Protein AF-A0A957HD17-F1 (afdb_monomer_lite)

Radius of gyration: 16.6 Å; chains: 1; bounding box: 52×38×36 Å

Secondary structure (DSSP, 8-state):
-HHHHHHHHHHHHHTSTT-EEEEEEE-SSEEEEEEEETTEEEEEEEETTTTEEEEEEEEEEEETTEEEEEEEEEEEESS--S--EEEEEEEPPPP---TT------------

Sequence (112 aa):
MFAQRLFNLVSQLIFSRWARGYEEHHGACEDAYAARLGPLLLEVNRCFVLDHDDAFISIRVPIPRGKLHLGYVVCLGEDEIRQPGFYGYLQKPLPRVQPGQAVLGSDEEFPF

Structure (mmCIF, N/CA/C/O backbone):
data_AF-A0A957HD17-F1
#
_entry.id   AF-A0A957HD17-F1
#
loop_
_atom_site.group_PDB
_atom_site.id
_atom_site.type_symbol
_atom_site.label_atom_id
_atom_site.label_alt_id
_atom_site.label_comp_id
_atom_site.label_asym_id
_atom_site.label_entity_id
_atom_site.label_seq_id
_atom_site.pdbx_PDB_ins_code
_atom_site.Cartn_x
_atom_site.Cartn_y
_atom_site.Cartn_z
_atom_site.occupancy
_atom_site.B_iso_or_equiv
_atom_site.auth_seq_id
_atom_site.auth_comp_id
_atom_site.auth_asym_id
_atom_site.auth_atom_id
_atom_site.pdbx_PDB_model_num
ATOM 1 N N . MET A 1 1 ? 18.675 1.259 1.126 1.00 84.31 1 MET A N 1
ATOM 2 C CA . MET A 1 1 ? 18.617 -0.022 1.884 1.00 84.31 1 MET A CA 1
ATOM 3 C C . MET A 1 1 ? 17.338 -0.200 2.703 1.00 84.31 1 MET A C 1
ATOM 5 O O . MET A 1 1 ? 16.737 -1.259 2.591 1.00 84.31 1 MET A O 1
ATOM 9 N N . PHE A 1 2 ? 16.915 0.770 3.526 1.00 91.19 2 PHE A N 1
ATOM 10 C CA . PHE A 1 2 ? 15.675 0.643 4.313 1.00 91.19 2 PHE A CA 1
ATOM 11 C C . PHE A 1 2 ? 14.419 0.522 3.435 1.00 91.19 2 PHE A C 1
ATOM 13 O O . PHE A 1 2 ? 13.676 -0.441 3.601 1.00 91.19 2 PHE A O 1
ATOM 20 N N . ALA A 1 3 ? 14.250 1.424 2.459 1.00 92.06 3 ALA A N 1
ATOM 21 C CA . ALA A 1 3 ? 13.119 1.418 1.524 1.00 92.06 3 ALA A CA 1
ATOM 22 C C . ALA A 1 3 ? 12.925 0.047 0.857 1.00 92.06 3 ALA A C 1
ATOM 24 O O . ALA A 1 3 ? 11.860 -0.545 0.977 1.00 92.06 3 ALA A O 1
ATOM 25 N N . GLN A 1 4 ? 13.996 -0.528 0.293 1.00 94.81 4 GLN A N 1
ATOM 26 C CA . GLN A 1 4 ? 13.949 -1.855 -0.333 1.00 94.81 4 GLN A CA 1
ATOM 27 C C . GLN A 1 4 ? 13.481 -2.953 0.629 1.00 94.81 4 GLN A C 1
ATOM 29 O O . GLN A 1 4 ? 12.695 -3.823 0.262 1.00 94.81 4 GLN A O 1
ATOM 34 N N . ARG A 1 5 ? 13.976 -2.941 1.874 1.00 95.94 5 ARG A N 1
ATOM 35 C CA . ARG A 1 5 ? 13.585 -3.940 2.878 1.00 95.94 5 ARG A CA 1
ATOM 36 C C . ARG A 1 5 ? 12.114 -3.803 3.243 1.00 95.94 5 ARG A C 1
ATOM 38 O O . ARG A 1 5 ? 11.448 -4.823 3.384 1.00 95.94 5 ARG A O 1
ATOM 45 N N . LEU A 1 6 ? 11.623 -2.573 3.389 1.00 95.12 6 LEU A N 1
ATOM 46 C CA . LEU A 1 6 ? 10.222 -2.336 3.706 1.00 95.12 6 LEU A CA 1
ATOM 47 C C . LEU A 1 6 ? 9.319 -2.722 2.533 1.00 95.12 6 LEU A C 1
ATOM 49 O O . LEU A 1 6 ? 8.350 -3.438 2.749 1.00 95.12 6 LEU A O 1
ATOM 53 N N . PHE A 1 7 ? 9.679 -2.354 1.304 1.00 96.12 7 PHE A N 1
ATOM 54 C CA . PHE A 1 7 ? 8.958 -2.755 0.095 1.00 96.12 7 PHE A CA 1
ATOM 55 C C . PHE A 1 7 ? 8.831 -4.279 -0.019 1.00 96.12 7 PHE A C 1
ATOM 57 O O . PHE A 1 7 ? 7.732 -4.818 -0.177 1.00 96.12 7 PHE A O 1
ATOM 64 N N . ASN A 1 8 ? 9.950 -4.994 0.145 1.00 96.44 8 ASN A N 1
ATOM 65 C CA . ASN A 1 8 ? 9.965 -6.455 0.111 1.00 96.44 8 ASN A CA 1
ATOM 66 C C . ASN A 1 8 ? 9.108 -7.051 1.236 1.00 96.44 8 ASN A C 1
ATOM 68 O O . ASN A 1 8 ? 8.386 -8.019 1.008 1.00 96.44 8 ASN A O 1
ATOM 72 N N . LEU A 1 9 ? 9.167 -6.471 2.439 1.00 96.75 9 LEU A N 1
ATOM 73 C CA . LEU A 1 9 ? 8.354 -6.905 3.571 1.00 96.75 9 LEU A CA 1
ATOM 74 C C . LEU A 1 9 ? 6.859 -6.726 3.283 1.00 96.75 9 LEU A C 1
ATOM 76 O O . LEU A 1 9 ? 6.099 -7.668 3.475 1.00 96.75 9 LEU A O 1
ATOM 80 N N . VAL A 1 10 ? 6.434 -5.554 2.805 1.00 96.94 10 VAL A N 1
ATOM 81 C CA . VAL A 1 10 ? 5.027 -5.282 2.464 1.00 96.94 10 VAL A CA 1
ATOM 82 C C . VAL A 1 10 ? 4.544 -6.247 1.389 1.00 96.94 10 VAL A C 1
ATOM 84 O O . VAL A 1 10 ? 3.525 -6.907 1.588 1.00 96.94 10 VAL A O 1
ATOM 87 N N . SER A 1 11 ? 5.323 -6.411 0.316 1.00 96.50 11 SER A N 1
ATOM 88 C CA . SER A 1 11 ? 5.033 -7.372 -0.752 1.00 96.50 11 SER A CA 1
ATOM 89 C C . SER A 1 11 ? 4.821 -8.784 -0.190 1.00 96.50 11 SER A C 1
ATOM 91 O O . SER A 1 11 ? 3.820 -9.430 -0.478 1.00 96.50 11 SER A O 1
ATOM 93 N N . GLN A 1 12 ? 5.718 -9.263 0.678 1.00 97.00 12 GLN A N 1
ATOM 94 C CA . GLN A 1 12 ? 5.587 -10.587 1.299 1.00 97.00 12 GLN A CA 1
ATOM 95 C C . GLN A 1 12 ? 4.379 -10.695 2.237 1.00 97.00 12 GLN A C 1
ATOM 97 O O . GLN A 1 12 ? 3.736 -11.744 2.298 1.00 97.00 12 GLN A O 1
ATOM 102 N N . LEU A 1 13 ? 4.068 -9.634 2.984 1.00 97.12 13 LEU A N 1
ATOM 103 C CA . LEU A 1 13 ? 2.939 -9.619 3.908 1.00 97.12 13 LEU A CA 1
ATOM 104 C C . LEU A 1 13 ? 1.598 -9.677 3.169 1.00 97.12 13 LEU A C 1
ATOM 106 O O . LEU A 1 13 ? 0.716 -10.391 3.648 1.00 97.12 13 LEU A O 1
ATOM 110 N N . ILE A 1 14 ? 1.465 -9.014 2.013 1.00 96.88 14 ILE A N 1
ATOM 111 C CA . ILE A 1 14 ? 0.267 -9.072 1.152 1.00 96.88 14 ILE A CA 1
ATOM 112 C C . ILE A 1 14 ? -0.053 -10.515 0.745 1.00 96.88 14 ILE A C 1
ATOM 114 O O . ILE A 1 14 ? -1.199 -10.940 0.858 1.00 96.88 14 ILE A O 1
ATOM 118 N N . PHE A 1 15 ? 0.955 -11.300 0.356 1.00 95.31 15 PHE A N 1
ATOM 119 C CA . PHE A 1 15 ? 0.778 -12.706 -0.040 1.00 95.31 15 PHE A CA 1
ATOM 120 C C . PHE A 1 15 ? 0.847 -13.697 1.134 1.00 95.31 15 PHE A C 1
ATOM 122 O O . PHE A 1 15 ? 0.858 -14.916 0.944 1.00 95.31 15 PHE A O 1
ATOM 129 N N . SER A 1 16 ? 0.916 -13.206 2.372 1.00 95.81 16 SER A N 1
ATOM 130 C CA . SER A 1 16 ? 0.993 -14.070 3.548 1.00 95.81 16 SER A CA 1
ATOM 131 C C . SER A 1 16 ? -0.365 -14.690 3.896 1.00 95.81 16 SER A C 1
ATOM 133 O O . SER A 1 16 ? -1.423 -14.115 3.656 1.00 95.81 16 SER A O 1
ATOM 135 N N . ARG A 1 17 ? -0.353 -15.836 4.593 1.00 95.88 17 ARG A N 1
ATOM 136 C CA . ARG A 1 17 ? -1.580 -16.518 5.069 1.00 95.88 17 ARG A CA 1
ATOM 137 C C . ARG A 1 17 ? -2.470 -15.672 5.999 1.00 95.88 17 ARG A C 1
ATOM 139 O O . ARG A 1 17 ? -3.597 -16.065 6.297 1.00 95.88 17 ARG A O 1
ATOM 146 N N . TRP A 1 18 ? -1.917 -14.592 6.550 1.00 95.88 18 TRP A N 1
ATOM 147 C CA . TRP A 1 18 ? -2.583 -13.715 7.511 1.00 95.88 18 TRP A CA 1
ATOM 148 C C . TRP A 1 18 ? -3.272 -12.532 6.831 1.00 95.88 18 TRP A C 1
ATOM 150 O O . TRP A 1 18 ? -4.145 -11.915 7.443 1.00 95.88 18 TRP A O 1
ATOM 160 N N . ALA A 1 19 ? -2.901 -12.235 5.584 1.00 96.69 19 ALA A N 1
ATOM 161 C CA . ALA A 1 19 ? -3.539 -11.204 4.793 1.00 96.69 19 ALA A CA 1
ATOM 162 C C . ALA A 1 19 ? -4.939 -11.639 4.344 1.00 96.69 19 ALA A C 1
ATOM 164 O O . ALA A 1 19 ? -5.217 -12.819 4.115 1.00 96.69 19 ALA A O 1
ATOM 165 N N . ARG A 1 20 ? -5.850 -10.672 4.267 1.00 97.00 20 ARG A N 1
ATOM 166 C CA . ARG A 1 20 ? -7.257 -10.856 3.894 1.00 97.00 20 ARG A CA 1
ATOM 167 C C . ARG A 1 20 ? -7.694 -9.747 2.949 1.00 97.00 20 ARG A C 1
ATOM 169 O O . ARG A 1 20 ? -7.145 -8.652 3.011 1.00 97.00 20 ARG A O 1
ATOM 176 N N . GLY A 1 21 ? -8.724 -10.022 2.147 1.00 95.81 21 GLY A N 1
ATOM 177 C CA . GLY A 1 21 ? -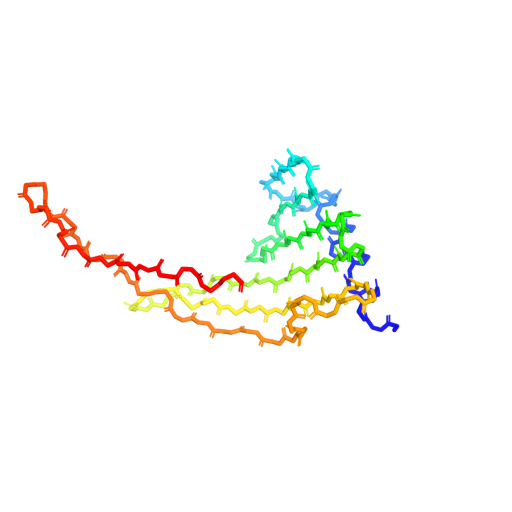9.264 -9.045 1.197 1.00 95.81 21 GLY A CA 1
ATOM 178 C C . GLY A 1 21 ? -8.211 -8.619 0.182 1.00 95.81 21 GLY A C 1
ATOM 179 O O . GLY A 1 21 ? -7.937 -7.433 0.073 1.00 95.81 21 GLY A O 1
ATOM 180 N N . TYR A 1 22 ? -7.561 -9.602 -0.444 1.00 95.81 22 TYR A N 1
ATOM 181 C CA . TYR A 1 22 ? -6.615 -9.345 -1.520 1.00 95.81 22 TYR A CA 1
ATOM 182 C C . TYR A 1 22 ? -7.362 -8.760 -2.719 1.00 95.81 22 TYR A C 1
ATOM 184 O O . TYR A 1 22 ? -8.377 -9.315 -3.145 1.00 95.81 22 TYR A O 1
ATOM 192 N N . GLU A 1 23 ? -6.843 -7.656 -3.230 1.00 95.62 23 GLU A N 1
ATOM 193 C CA . GLU A 1 23 ? -7.311 -6.961 -4.417 1.00 95.62 23 GLU A CA 1
ATOM 194 C C . GLU A 1 23 ? -6.101 -6.712 -5.317 1.00 95.62 23 GLU A C 1
ATOM 196 O O . GLU A 1 23 ? -5.020 -6.362 -4.840 1.00 95.62 23 GLU A O 1
ATOM 201 N N . GLU A 1 24 ? -6.282 -6.909 -6.617 1.00 95.69 24 GLU A N 1
ATOM 202 C CA . GLU A 1 24 ? -5.262 -6.639 -7.623 1.00 95.69 24 GLU A CA 1
ATOM 203 C C . GLU A 1 24 ? -5.852 -5.808 -8.756 1.00 95.69 24 GLU A C 1
ATOM 205 O O . GLU A 1 24 ? -7.025 -5.949 -9.119 1.00 95.69 24 GLU A O 1
ATOM 210 N N . HIS A 1 25 ? -5.031 -4.922 -9.297 1.00 92.88 25 HIS A N 1
ATOM 211 C CA . HIS A 1 25 ? -5.360 -4.098 -10.440 1.00 92.88 25 HIS A CA 1
ATOM 212 C C . HIS A 1 25 ? -4.196 -4.139 -11.422 1.00 92.88 25 HIS A C 1
ATOM 214 O O . HIS A 1 25 ? -3.076 -3.777 -11.075 1.00 92.88 25 HIS A O 1
ATOM 220 N N . HIS A 1 26 ? -4.483 -4.571 -12.646 1.00 92.88 26 HIS A N 1
ATOM 221 C CA . HIS A 1 26 ? -3.522 -4.605 -13.740 1.00 92.88 26 HIS A CA 1
ATOM 222 C C . HIS A 1 26 ? -3.911 -3.541 -14.760 1.00 92.88 26 HIS A C 1
ATOM 224 O O . HIS A 1 26 ? -4.941 -3.651 -15.434 1.00 92.88 26 HIS A O 1
ATOM 230 N N . GLY A 1 27 ? -3.100 -2.497 -14.837 1.00 89.44 27 GLY A N 1
ATOM 231 C CA . GLY A 1 27 ? -3.208 -1.422 -15.805 1.00 89.44 27 GLY A CA 1
ATOM 232 C C . GLY A 1 27 ? -2.248 -1.619 -16.976 1.00 89.44 27 GLY A C 1
ATOM 233 O O . GLY A 1 27 ? -1.349 -2.455 -16.963 1.00 89.44 27 GLY A O 1
ATOM 234 N N . ALA A 1 28 ? -2.405 -0.796 -18.013 1.00 88.69 28 ALA A N 1
ATOM 235 C CA . ALA A 1 28 ? -1.486 -0.795 -19.155 1.00 88.69 28 ALA A CA 1
ATOM 236 C C . ALA A 1 28 ? -0.077 -0.282 -18.807 1.00 88.69 28 ALA A C 1
ATOM 238 O O . ALA A 1 28 ? 0.846 -0.496 -19.590 1.00 88.69 28 ALA A O 1
ATOM 239 N N . CYS A 1 29 ? 0.070 0.402 -17.667 1.00 88.25 29 CYS A N 1
ATOM 240 C CA . CYS A 1 29 ? 1.300 1.068 -17.229 1.00 88.25 29 CYS A CA 1
ATOM 241 C C . CYS A 1 29 ? 1.677 0.767 -15.767 1.00 88.25 29 CYS A C 1
ATOM 243 O O . CYS A 1 29 ? 2.710 1.246 -15.296 1.00 88.25 29 CYS A O 1
ATOM 245 N N . GLU A 1 30 ? 0.833 0.031 -15.039 1.00 91.62 30 GLU A N 1
ATOM 246 C CA . GLU A 1 30 ? 1.029 -0.242 -13.618 1.00 91.62 30 GLU A CA 1
ATOM 247 C C . GLU A 1 30 ? 0.413 -1.575 -13.189 1.00 91.62 30 GLU A C 1
ATOM 249 O O . GLU A 1 30 ? -0.597 -2.002 -13.746 1.00 91.62 30 GLU A O 1
ATOM 254 N N . ASP A 1 31 ? 0.994 -2.184 -12.160 1.00 94.12 31 ASP A N 1
ATOM 255 C CA . ASP A 1 31 ? 0.389 -3.265 -11.388 1.00 94.12 31 ASP A CA 1
ATOM 256 C C . ASP A 1 31 ? 0.237 -2.823 -9.933 1.00 94.12 31 ASP A C 1
ATOM 258 O O . ASP A 1 31 ? 1.218 -2.461 -9.282 1.00 94.12 31 ASP A O 1
ATOM 262 N N . ALA A 1 32 ? -0.972 -2.913 -9.388 1.00 94.94 32 ALA A N 1
ATOM 263 C CA . ALA A 1 32 ? -1.245 -2.592 -7.997 1.00 94.94 32 ALA A CA 1
ATOM 264 C C . ALA A 1 32 ? -1.842 -3.785 -7.247 1.00 94.94 32 ALA A C 1
ATOM 266 O O . ALA A 1 32 ? -2.710 -4.497 -7.749 1.00 94.94 32 ALA A O 1
ATOM 267 N N . TYR A 1 33 ? -1.391 -3.971 -6.011 1.00 96.38 33 TYR A N 1
ATOM 268 C CA . TYR A 1 33 ? -1.802 -5.049 -5.119 1.00 96.38 33 TYR A CA 1
ATOM 269 C C . TYR A 1 33 ? -2.156 -4.463 -3.760 1.00 96.38 33 TYR A C 1
ATOM 271 O O . TYR A 1 33 ? -1.384 -3.680 -3.206 1.00 96.38 33 TYR A O 1
ATOM 279 N N . ALA A 1 34 ? -3.279 -4.875 -3.184 1.00 97.31 34 ALA A N 1
ATOM 280 C CA . ALA A 1 34 ? -3.721 -4.425 -1.874 1.00 97.31 34 ALA A CA 1
ATOM 281 C C . ALA A 1 34 ? -4.218 -5.597 -1.029 1.00 97.31 34 ALA A C 1
ATOM 283 O O . ALA A 1 34 ? -4.852 -6.524 -1.524 1.00 97.31 34 ALA A O 1
ATOM 284 N N . ALA A 1 35 ? -3.939 -5.566 0.271 1.00 97.81 35 ALA A N 1
ATOM 285 C CA . ALA A 1 35 ? -4.510 -6.510 1.223 1.00 97.81 35 ALA A CA 1
ATOM 286 C C . ALA A 1 35 ? -4.537 -5.936 2.641 1.00 97.81 35 ALA A C 1
ATOM 288 O O . ALA A 1 35 ? -3.887 -4.941 2.965 1.00 97.81 35 ALA A O 1
ATOM 289 N N . ARG A 1 36 ? -5.272 -6.596 3.537 1.00 97.44 36 ARG A N 1
ATOM 290 C CA . ARG A 1 36 ? -5.357 -6.218 4.951 1.00 97.44 36 ARG A CA 1
ATOM 291 C C . ARG A 1 36 ? -4.680 -7.229 5.857 1.00 97.44 36 ARG A C 1
ATOM 293 O O . ARG A 1 36 ? -5.000 -8.414 5.810 1.00 97.44 36 ARG A O 1
ATOM 300 N N . LEU A 1 37 ? -3.843 -6.740 6.767 1.00 96.38 37 LEU A N 1
ATOM 301 C CA . LEU A 1 37 ? -3.269 -7.503 7.872 1.00 96.38 37 LEU A CA 1
ATOM 302 C C . LEU A 1 37 ? -3.823 -6.962 9.197 1.00 96.38 37 LEU A C 1
ATOM 304 O O . LEU A 1 37 ? -3.284 -6.036 9.805 1.00 96.38 37 LEU A O 1
ATOM 308 N N . GLY A 1 38 ? -4.963 -7.511 9.622 1.00 93.94 38 GLY A N 1
ATOM 309 C CA . GLY A 1 38 ? -5.720 -6.974 10.753 1.00 93.94 38 GLY A CA 1
ATOM 310 C C . GLY A 1 38 ? -6.171 -5.524 10.490 1.00 93.94 38 GLY A C 1
ATOM 311 O O . GLY A 1 38 ? -6.889 -5.279 9.513 1.00 93.94 38 GLY A O 1
ATOM 312 N N . PRO A 1 39 ? -5.795 -4.548 11.340 1.00 93.88 39 PRO A N 1
ATOM 313 C CA . PRO A 1 39 ? -6.152 -3.146 11.129 1.00 93.88 39 PRO A CA 1
ATOM 314 C C . PRO A 1 39 ? -5.294 -2.458 10.056 1.00 93.88 39 PRO A C 1
ATOM 316 O O . PRO A 1 39 ? -5.675 -1.378 9.603 1.00 93.88 39 PRO A O 1
ATOM 319 N N . LEU A 1 40 ? -4.171 -3.067 9.660 1.00 96.44 40 LEU A N 1
ATOM 320 C CA . LEU A 1 40 ? -3.257 -2.508 8.673 1.00 96.44 40 LEU A CA 1
ATOM 321 C C . LEU A 1 40 ? -3.763 -2.784 7.259 1.00 96.44 40 LEU A C 1
ATOM 323 O O . LEU A 1 40 ? -4.145 -3.909 6.937 1.00 96.44 40 LEU A O 1
ATOM 327 N N . LEU A 1 41 ? -3.745 -1.752 6.428 1.00 97.00 41 LEU A N 1
ATOM 328 C CA . LEU A 1 41 ? -3.873 -1.831 4.983 1.00 97.00 41 LEU A CA 1
ATOM 329 C C . LEU A 1 41 ? -2.463 -1.790 4.389 1.00 97.00 41 LEU A C 1
ATOM 331 O O . LEU A 1 41 ? -1.655 -0.937 4.759 1.00 97.00 41 LEU A O 1
ATOM 335 N N . LEU A 1 42 ? -2.185 -2.747 3.517 1.00 98.00 42 LEU A N 1
ATOM 336 C CA . LEU A 1 42 ? -0.924 -2.927 2.818 1.00 98.00 42 LEU A CA 1
ATOM 337 C C . LEU A 1 42 ? -1.198 -2.740 1.333 1.00 98.00 42 LEU A C 1
ATOM 339 O O . LEU A 1 42 ? -2.108 -3.387 0.816 1.00 98.00 42 LEU A O 1
ATOM 343 N N . GLU A 1 43 ? -0.427 -1.890 0.667 1.00 97.12 43 GLU A N 1
ATOM 344 C CA . GLU A 1 43 ? -0.548 -1.667 -0.775 1.00 97.12 43 GLU A CA 1
ATOM 345 C C . GLU A 1 43 ? 0.842 -1.658 -1.410 1.00 97.12 43 GLU A C 1
ATOM 347 O O . GLU A 1 43 ? 1.811 -1.203 -0.800 1.00 97.12 43 GLU A O 1
ATOM 352 N N . VAL A 1 44 ? 0.942 -2.182 -2.624 1.00 96.56 44 VAL A N 1
ATOM 353 C CA . VAL A 1 44 ? 2.125 -2.106 -3.482 1.00 96.56 44 VAL A CA 1
ATOM 354 C C . VAL A 1 44 ? 1.656 -1.626 -4.843 1.00 96.56 44 VAL A C 1
ATOM 356 O O . VAL A 1 44 ? 0.701 -2.187 -5.371 1.00 96.56 44 VAL A O 1
ATOM 359 N N . ASN A 1 45 ? 2.317 -0.621 -5.407 1.00 94.12 45 ASN A N 1
ATOM 360 C CA . ASN A 1 45 ? 2.106 -0.186 -6.786 1.00 94.12 45 ASN A CA 1
ATOM 361 C C . ASN A 1 45 ? 3.441 -0.291 -7.530 1.00 94.12 45 ASN A C 1
ATOM 363 O O . ASN A 1 45 ? 4.465 0.133 -7.006 1.00 94.12 45 ASN A O 1
ATOM 367 N N . ARG A 1 46 ? 3.429 -0.896 -8.714 1.00 92.62 46 ARG A N 1
ATOM 368 C CA . ARG A 1 46 ? 4.575 -1.017 -9.606 1.00 92.62 46 ARG A CA 1
ATOM 369 C C . ARG A 1 46 ? 4.274 -0.328 -10.922 1.00 92.62 46 ARG A C 1
ATOM 371 O O . ARG A 1 46 ? 3.532 -0.868 -11.741 1.00 92.62 46 ARG A O 1
ATOM 378 N N . CYS A 1 47 ? 4.868 0.832 -11.145 1.00 89.44 47 CYS A N 1
ATOM 379 C CA . CYS A 1 47 ? 4.770 1.577 -12.389 1.00 89.44 47 CYS A CA 1
ATOM 380 C C . CYS A 1 47 ? 5.990 1.284 -13.268 1.00 89.44 47 CYS A C 1
ATOM 382 O O . CYS A 1 47 ? 7.066 1.856 -13.102 1.00 89.44 47 CYS A O 1
ATOM 384 N N . PHE A 1 48 ? 5.817 0.400 -14.251 1.00 85.88 48 PHE A N 1
ATOM 385 C CA . PHE A 1 48 ? 6.914 -0.044 -15.119 1.00 85.88 48 PHE A CA 1
ATOM 386 C C . PHE A 1 48 ? 7.306 0.968 -16.203 1.00 85.88 48 PHE A C 1
ATOM 388 O O . PHE A 1 48 ? 8.377 0.847 -16.789 1.00 85.88 48 PHE A O 1
ATOM 395 N N . VAL A 1 49 ? 6.458 1.962 -16.491 1.00 86.06 49 VAL A N 1
ATOM 396 C CA . VAL A 1 49 ? 6.771 3.019 -17.475 1.00 86.06 49 VAL A CA 1
ATOM 397 C C . VAL A 1 49 ? 7.791 4.016 -16.929 1.00 86.06 49 VAL A C 1
ATOM 399 O O . VAL A 1 49 ? 8.585 4.552 -17.696 1.00 86.06 49 VAL A O 1
ATOM 402 N N . LEU A 1 50 ? 7.760 4.256 -15.618 1.00 84.38 50 LEU A N 1
ATOM 403 C CA . LEU A 1 50 ? 8.592 5.247 -14.935 1.00 84.38 50 LEU A CA 1
ATOM 404 C C . LEU A 1 50 ? 9.628 4.596 -14.005 1.00 84.38 50 LEU A C 1
ATOM 406 O O . LEU A 1 50 ? 10.206 5.281 -13.170 1.00 84.38 50 LEU A O 1
ATOM 410 N N . ASP A 1 51 ? 9.821 3.277 -14.131 1.00 86.25 51 ASP A N 1
ATOM 411 C CA . ASP A 1 51 ? 10.693 2.463 -13.271 1.00 86.25 51 ASP A CA 1
ATOM 412 C C . ASP A 1 51 ? 10.532 2.812 -11.781 1.00 86.25 51 ASP A C 1
ATOM 414 O O . ASP A 1 51 ? 11.497 3.102 -11.073 1.00 86.25 51 ASP A O 1
ATOM 418 N N . HIS A 1 52 ? 9.274 2.868 -11.330 1.00 90.75 52 HIS A N 1
ATOM 419 C CA . HIS A 1 52 ? 8.910 3.374 -10.013 1.00 90.75 52 HIS A CA 1
ATOM 420 C C . HIS A 1 52 ? 8.010 2.397 -9.268 1.00 90.75 52 HIS A C 1
ATOM 422 O O . HIS A 1 52 ? 6.950 2.006 -9.754 1.00 90.75 52 HIS A O 1
ATOM 428 N N . ASP A 1 53 ? 8.411 2.057 -8.051 1.00 93.06 53 ASP A N 1
ATOM 429 C CA . ASP A 1 53 ? 7.765 1.059 -7.211 1.00 93.06 53 ASP A CA 1
ATOM 430 C C . ASP A 1 53 ? 7.458 1.656 -5.833 1.00 93.06 53 ASP A C 1
ATOM 432 O O . ASP A 1 53 ? 8.355 2.035 -5.079 1.00 93.06 53 ASP A O 1
ATOM 436 N N . ASP A 1 54 ? 6.185 1.658 -5.456 1.00 93.94 54 ASP A N 1
ATOM 437 C CA . ASP A 1 54 ? 5.708 2.143 -4.170 1.00 93.94 54 ASP A CA 1
ATOM 438 C C . ASP A 1 54 ? 5.248 0.995 -3.269 1.00 93.94 54 ASP A C 1
ATOM 440 O O . ASP A 1 54 ? 4.602 0.040 -3.707 1.00 93.94 54 ASP A O 1
ATOM 444 N N . ALA A 1 55 ? 5.500 1.124 -1.967 1.00 96.12 55 ALA A N 1
ATOM 445 C CA . ALA A 1 55 ? 4.841 0.313 -0.950 1.00 96.12 55 ALA A CA 1
ATOM 446 C C . ALA A 1 55 ? 4.299 1.171 0.191 1.00 96.12 55 ALA A C 1
ATOM 448 O O . ALA A 1 55 ? 5.002 2.010 0.761 1.00 96.12 55 ALA A O 1
ATOM 449 N N . PHE A 1 56 ? 3.059 0.885 0.578 1.00 96.12 56 PHE A N 1
ATOM 450 C CA . PHE A 1 56 ? 2.311 1.603 1.596 1.00 96.12 56 PHE A CA 1
ATOM 451 C C . PHE A 1 56 ? 1.930 0.678 2.747 1.00 96.12 56 PHE A C 1
ATOM 453 O O . PHE A 1 56 ? 1.458 -0.447 2.558 1.00 96.12 56 PHE A O 1
ATOM 460 N N . ILE A 1 57 ? 2.075 1.194 3.966 1.00 97.38 57 ILE A N 1
ATOM 461 C CA . ILE A 1 57 ? 1.480 0.617 5.171 1.00 97.38 57 ILE A CA 1
ATOM 462 C C . ILE A 1 57 ? 0.643 1.701 5.819 1.00 97.38 57 ILE A C 1
ATOM 464 O O . ILE A 1 57 ? 1.160 2.763 6.166 1.00 97.38 57 ILE A O 1
ATOM 468 N N . SER A 1 58 ? -0.639 1.432 6.030 1.00 97.00 58 SER A N 1
ATOM 469 C CA . SER A 1 58 ? -1.536 2.405 6.641 1.00 97.00 58 SER A CA 1
ATOM 470 C C . SER A 1 58 ? -2.511 1.787 7.625 1.00 97.00 58 SER A C 1
ATOM 472 O O . SER A 1 58 ? -2.794 0.592 7.610 1.00 97.00 58 SER A O 1
ATOM 474 N N . ILE A 1 59 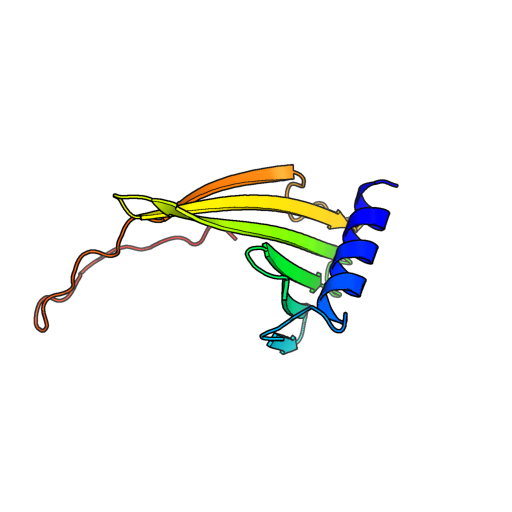? -3.035 2.622 8.513 1.00 96.69 59 ILE A N 1
ATOM 475 C CA . ILE A 1 59 ? -4.102 2.284 9.443 1.00 96.69 59 ILE A CA 1
ATOM 476 C C . ILE A 1 59 ? -5.192 3.346 9.357 1.00 96.69 59 ILE A C 1
ATOM 478 O O . ILE A 1 59 ? -4.931 4.542 9.217 1.00 96.69 59 ILE A O 1
ATOM 482 N N . ARG A 1 60 ? -6.442 2.892 9.458 1.00 94.62 60 ARG A N 1
ATOM 483 C CA . ARG A 1 60 ? -7.621 3.758 9.512 1.00 94.62 60 ARG A CA 1
ATOM 484 C C . ARG A 1 60 ? -8.243 3.647 10.895 1.00 94.62 60 ARG A C 1
ATOM 486 O O . ARG A 1 60 ? -8.794 2.602 11.241 1.00 94.62 60 ARG A O 1
ATOM 493 N N . VAL A 1 61 ? -8.154 4.718 11.676 1.00 93.38 61 VAL A N 1
ATOM 494 C CA . VAL A 1 61 ? -8.679 4.780 13.043 1.00 93.38 61 VAL A CA 1
ATOM 495 C C . VAL A 1 61 ? -10.007 5.539 13.031 1.00 93.38 61 VAL A C 1
ATOM 497 O O . VAL A 1 61 ? -10.029 6.718 12.664 1.00 93.38 61 VAL A O 1
ATOM 500 N N . PRO A 1 62 ? -11.134 4.907 13.402 1.00 91.50 62 PRO A N 1
ATOM 501 C CA . PRO A 1 62 ? -12.394 5.623 13.548 1.00 91.50 62 PRO A CA 1
ATOM 502 C C . PRO A 1 62 ? -12.301 6.592 14.732 1.00 91.50 62 PRO A C 1
ATOM 504 O O . PRO A 1 62 ? -11.878 6.210 15.822 1.00 91.50 62 PRO A O 1
ATOM 507 N N . ILE A 1 63 ? -12.713 7.843 14.527 1.00 92.56 63 ILE A N 1
ATOM 508 C CA . ILE A 1 63 ? -12.777 8.871 15.573 1.00 92.56 63 ILE A CA 1
ATOM 509 C C . ILE A 1 63 ? -14.166 9.533 15.573 1.00 92.56 63 ILE A C 1
ATOM 511 O O . ILE A 1 63 ? -14.872 9.458 14.566 1.00 92.56 63 ILE A O 1
ATOM 515 N N . PRO A 1 64 ? -14.589 10.232 16.648 1.00 88.44 64 PRO A N 1
ATOM 516 C CA . PRO A 1 64 ? -15.955 10.765 16.758 1.00 88.44 64 PRO A CA 1
ATOM 517 C C . PRO A 1 64 ? -16.422 11.678 15.609 1.00 88.44 64 PRO A C 1
ATOM 519 O O . PRO A 1 64 ? -17.620 11.876 15.434 1.00 88.44 64 PRO A O 1
ATOM 522 N N . ARG A 1 65 ? -15.498 12.252 14.827 1.00 86.19 65 ARG A N 1
ATOM 523 C CA . ARG A 1 65 ? -15.788 13.165 13.708 1.00 86.19 65 ARG A CA 1
ATOM 524 C C . ARG A 1 65 ? -1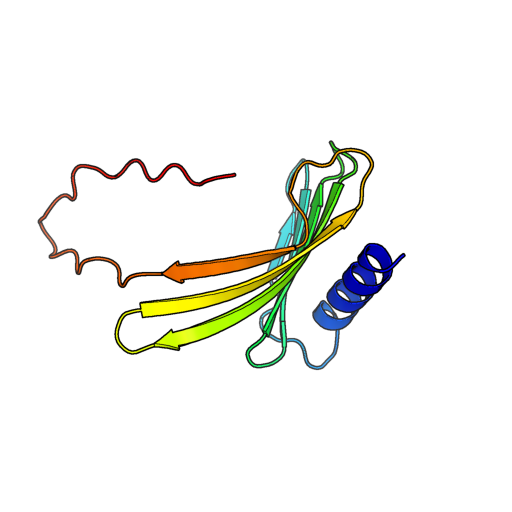5.180 12.717 12.376 1.00 86.19 65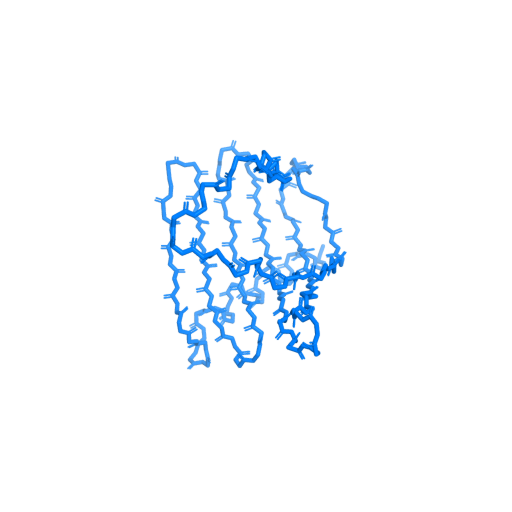 ARG A C 1
ATOM 526 O O . ARG A 1 65 ? -14.843 13.564 11.555 1.00 86.19 65 ARG A O 1
ATOM 533 N N . GLY A 1 66 ? -15.024 11.412 12.158 1.00 90.44 66 GLY A N 1
ATOM 534 C CA . GLY A 1 66 ? -14.548 10.881 10.880 1.00 90.44 66 GLY A CA 1
ATOM 535 C C . GLY A 1 66 ? -13.588 9.713 11.038 1.00 90.44 66 GLY A C 1
ATOM 536 O O . GLY A 1 66 ? -13.711 8.900 11.954 1.00 90.44 66 GLY A O 1
ATOM 537 N N . LYS A 1 67 ? -12.627 9.619 10.123 1.00 93.88 67 LYS A N 1
ATOM 538 C CA . LYS A 1 67 ? -11.592 8.584 10.144 1.00 93.88 67 LYS A CA 1
ATOM 539 C C . LYS A 1 67 ? -10.231 9.244 10.045 1.00 93.88 67 LYS A C 1
ATOM 541 O O . LYS A 1 67 ? -9.989 10.018 9.124 1.00 93.88 67 LYS A O 1
ATOM 546 N N . LEU A 1 68 ? -9.353 8.942 10.992 1.00 94.44 68 LEU A N 1
ATOM 547 C CA . LEU A 1 68 ? -7.956 9.336 10.919 1.00 94.44 68 LEU A CA 1
ATOM 548 C C . LEU A 1 68 ? -7.206 8.289 10.094 1.00 94.44 68 LEU A C 1
ATOM 550 O O . LEU A 1 68 ? -7.218 7.104 10.433 1.00 94.44 68 LEU A O 1
ATOM 554 N N . HIS A 1 69 ? -6.583 8.730 9.010 1.00 95.44 69 HIS A N 1
ATOM 555 C CA . HIS A 1 69 ? -5.722 7.916 8.167 1.00 95.44 69 HIS A CA 1
ATOM 556 C C . HIS A 1 69 ? -4.285 8.257 8.520 1.00 95.44 69 HIS A C 1
ATOM 558 O O . HIS A 1 69 ? -3.917 9.428 8.485 1.00 95.44 69 HIS A O 1
ATOM 564 N N . LEU A 1 70 ? -3.501 7.248 8.882 1.00 97.25 70 LEU A N 1
ATOM 565 C CA . LEU A 1 70 ? -2.070 7.374 9.142 1.00 97.25 70 LEU A CA 1
ATOM 566 C C . LEU A 1 70 ? -1.356 6.308 8.333 1.00 97.25 70 LEU A C 1
ATOM 568 O O . LEU A 1 70 ? -1.811 5.163 8.300 1.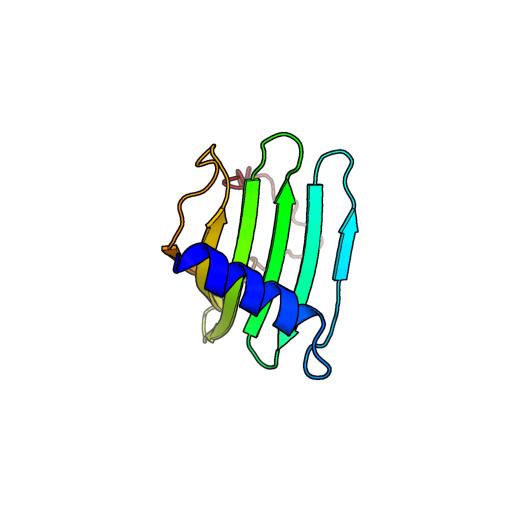00 97.25 70 LEU A O 1
ATOM 572 N N . GLY A 1 71 ? -0.234 6.656 7.727 1.00 96.62 71 GLY A N 1
ATOM 573 C CA . GLY A 1 71 ? 0.550 5.677 7.001 1.00 96.62 71 GLY A CA 1
ATOM 574 C C . GLY A 1 71 ? 1.980 6.106 6.762 1.00 96.62 71 GLY A C 1
ATOM 575 O O . GLY A 1 71 ? 2.407 7.202 7.128 1.00 96.62 71 GLY A O 1
ATOM 576 N N . TYR A 1 72 ? 2.713 5.180 6.169 1.00 96.75 72 TYR A N 1
ATOM 577 C CA . TYR A 1 72 ? 4.078 5.364 5.732 1.00 96.75 72 TYR A CA 1
ATOM 578 C C . TYR A 1 72 ? 4.222 4.786 4.329 1.00 96.75 72 TYR A C 1
ATOM 580 O O . TYR A 1 72 ? 3.751 3.675 4.071 1.00 96.75 72 TYR A O 1
ATOM 588 N N . VAL A 1 73 ? 4.867 5.544 3.450 1.00 95.69 73 VAL A N 1
ATOM 589 C CA . VAL A 1 73 ? 5.173 5.146 2.077 1.00 95.69 73 VAL A CA 1
ATOM 590 C C . VAL A 1 73 ? 6.682 5.072 1.881 1.00 95.69 73 VAL A C 1
ATOM 592 O O . VAL A 1 73 ? 7.431 5.925 2.366 1.00 95.69 73 VAL A O 1
ATOM 595 N N . VAL A 1 74 ? 7.122 4.034 1.176 1.00 95.25 74 VAL A N 1
ATOM 596 C CA . VAL A 1 74 ? 8.461 3.961 0.589 1.00 95.25 74 VAL A CA 1
ATOM 597 C C . VAL A 1 74 ? 8.337 3.877 -0.913 1.00 95.25 74 VAL A C 1
ATOM 599 O O . VAL A 1 74 ? 7.484 3.148 -1.410 1.00 95.25 74 VAL A O 1
ATOM 602 N N . CYS A 1 75 ? 9.242 4.571 -1.584 1.00 93.44 75 CYS A N 1
ATOM 603 C CA . CYS A 1 75 ? 9.341 4.585 -3.029 1.00 93.44 75 CYS A CA 1
ATOM 604 C C . CYS A 1 75 ? 10.712 4.020 -3.417 1.00 93.44 75 CYS A C 1
ATOM 606 O O . CYS A 1 75 ? 11.713 4.234 -2.717 1.00 93.44 75 CYS A O 1
ATOM 608 N N . LEU A 1 76 ? 10.747 3.264 -4.502 1.00 92.25 76 LEU A N 1
ATOM 609 C CA . LEU A 1 76 ? 11.932 2.756 -5.178 1.00 92.25 76 LEU A CA 1
ATOM 610 C C . LEU A 1 76 ? 11.863 3.209 -6.637 1.00 92.25 76 LEU A C 1
ATOM 612 O O . LEU A 1 76 ? 10.773 3.412 -7.160 1.00 92.25 76 LEU A O 1
ATOM 616 N N . GLY A 1 77 ? 13.017 3.342 -7.278 1.00 87.31 77 GLY A N 1
ATOM 617 C CA . GLY A 1 77 ? 13.113 3.828 -8.651 1.00 87.31 77 GLY A CA 1
ATOM 618 C C . GLY A 1 77 ? 14.112 4.965 -8.782 1.00 87.31 77 GLY A C 1
ATOM 619 O O . GLY A 1 77 ? 14.582 5.506 -7.776 1.00 87.31 77 GLY A O 1
ATOM 620 N N . GLU A 1 78 ? 14.465 5.288 -10.022 1.00 76.94 78 GLU A N 1
ATOM 621 C CA . GLU A 1 78 ? 15.346 6.421 -10.326 1.00 76.94 78 GLU A CA 1
ATOM 622 C C . GLU A 1 78 ? 14.591 7.754 -10.255 1.00 76.94 78 GLU A C 1
ATOM 624 O O . GLU A 1 78 ? 15.144 8.751 -9.786 1.00 76.94 78 GLU A O 1
ATOM 629 N N . ASP A 1 79 ? 13.311 7.746 -10.633 1.00 71.81 79 ASP A N 1
ATOM 630 C CA . ASP A 1 79 ? 12.451 8.920 -10.600 1.00 71.81 79 ASP A CA 1
ATOM 631 C C . ASP A 1 79 ? 11.705 9.024 -9.258 1.00 71.81 79 ASP A C 1
ATOM 633 O O . ASP A 1 79 ? 10.909 8.160 -8.877 1.00 71.81 79 ASP A O 1
ATOM 637 N N . GLU A 1 80 ? 11.931 10.120 -8.526 1.00 66.06 80 GLU A N 1
ATOM 638 C CA . GLU A 1 80 ? 11.155 10.469 -7.328 1.00 66.06 80 GLU A CA 1
ATOM 639 C C . GLU A 1 80 ? 9.784 11.042 -7.730 1.00 66.06 80 GLU A C 1
ATOM 641 O O . GLU A 1 80 ? 9.545 12.246 -7.661 1.00 66.06 80 GLU A O 1
ATOM 646 N N . ILE A 1 81 ? 8.865 10.174 -8.164 1.00 77.12 81 ILE A N 1
ATOM 647 C CA . ILE A 1 81 ? 7.484 10.566 -8.508 1.00 77.12 81 ILE A CA 1
ATOM 648 C C . ILE A 1 81 ? 6.703 10.965 -7.253 1.00 77.12 81 ILE A C 1
ATOM 650 O O . ILE A 1 81 ? 5.917 11.912 -7.267 1.00 77.12 81 ILE A O 1
ATOM 654 N N . ARG A 1 82 ? 6.927 10.241 -6.151 1.00 79.00 82 ARG A N 1
ATOM 655 C CA . ARG A 1 82 ? 6.229 10.427 -4.879 1.00 79.00 82 ARG A CA 1
ATOM 656 C C . ARG A 1 82 ? 7.213 10.656 -3.743 1.00 79.00 82 ARG A C 1
ATOM 658 O O . ARG A 1 82 ? 8.266 10.024 -3.685 1.00 79.00 82 ARG A O 1
ATOM 665 N N . GLN A 1 83 ? 6.844 11.520 -2.798 1.00 85.81 83 GLN A N 1
ATOM 666 C CA . GLN A 1 83 ? 7.668 11.784 -1.622 1.00 85.81 83 GLN A CA 1
ATOM 667 C C . GLN A 1 83 ? 7.534 10.637 -0.597 1.00 85.81 83 GLN A C 1
ATOM 669 O O . GLN A 1 83 ? 6.443 10.442 -0.051 1.00 85.81 83 GLN A O 1
ATOM 674 N N . PRO A 1 84 ? 8.617 9.900 -0.276 1.00 92.44 84 PRO A N 1
ATOM 675 C CA . PRO A 1 84 ? 8.576 8.862 0.745 1.00 92.44 84 PRO A CA 1
ATOM 676 C C . PRO A 1 84 ? 8.432 9.478 2.141 1.00 92.44 84 PRO A C 1
ATOM 678 O O . PRO A 1 84 ? 8.971 10.551 2.428 1.00 92.44 84 PRO A O 1
ATOM 681 N N . GLY A 1 85 ? 7.771 8.770 3.057 1.00 94.69 85 GLY A N 1
ATOM 682 C CA . GLY A 1 85 ? 7.651 9.212 4.442 1.00 94.69 85 GLY A CA 1
ATOM 683 C C . GLY A 1 85 ? 6.290 8.971 5.076 1.00 94.69 85 GLY A C 1
ATOM 684 O O . GLY A 1 85 ? 5.476 8.178 4.607 1.00 94.69 85 GLY A O 1
ATOM 685 N N . PHE A 1 86 ? 6.071 9.649 6.202 1.00 95.94 86 PHE A N 1
ATOM 686 C CA . PHE A 1 86 ? 4.814 9.590 6.937 1.00 95.94 86 PHE A CA 1
ATOM 687 C C . PHE A 1 86 ? 3.775 10.507 6.309 1.00 95.94 86 PHE A C 1
ATOM 689 O O . PHE A 1 86 ? 4.065 11.659 5.996 1.00 95.94 86 PHE A O 1
ATOM 696 N N . TYR A 1 87 ? 2.540 10.026 6.244 1.00 93.50 87 TYR A N 1
ATOM 697 C CA . TYR A 1 87 ? 1.391 10.849 5.906 1.00 93.50 87 TYR A CA 1
ATOM 698 C C . TYR A 1 87 ? 0.275 10.658 6.927 1.00 93.50 87 TYR A C 1
ATOM 700 O O . TYR A 1 87 ? 0.140 9.613 7.574 1.00 93.50 87 TYR A O 1
ATOM 708 N N . GLY A 1 88 ? -0.542 11.696 7.065 1.00 94.12 88 GLY A N 1
ATOM 709 C CA . GLY A 1 88 ? -1.695 11.672 7.939 1.00 94.12 88 GLY A CA 1
ATOM 710 C C . GLY A 1 88 ? -2.752 12.657 7.478 1.00 94.12 88 GLY A C 1
ATOM 711 O O . GLY A 1 88 ? -2.449 13.819 7.225 1.00 94.12 88 GLY A O 1
ATOM 712 N N . TYR A 1 89 ? -3.996 12.202 7.386 1.00 92.62 89 TYR A N 1
ATOM 713 C CA . TYR A 1 89 ? -5.118 13.074 7.060 1.00 92.62 89 TYR A CA 1
ATOM 714 C C . TYR A 1 89 ? -6.395 12.626 7.763 1.00 92.62 89 TYR A C 1
ATOM 716 O O . TYR A 1 89 ? -6.581 11.460 8.121 1.00 92.62 89 TYR A O 1
ATOM 724 N N . LEU A 1 90 ? -7.288 13.587 7.980 1.00 93.50 90 LEU A N 1
ATOM 725 C CA . LEU A 1 90 ? -8.601 13.343 8.555 1.00 93.50 90 LEU A CA 1
ATOM 726 C C . LEU A 1 90 ? -9.639 13.286 7.436 1.00 93.50 90 LEU A C 1
ATOM 728 O O . LEU A 1 90 ? -9.965 14.309 6.837 1.00 93.50 90 LEU A O 1
ATOM 732 N N . GLN A 1 91 ? -10.217 12.111 7.210 1.00 91.56 91 GLN A N 1
ATOM 733 C CA . GLN A 1 91 ? -11.384 11.978 6.350 1.00 91.56 91 GLN A CA 1
ATOM 734 C C . GLN A 1 91 ? -12.630 12.409 7.133 1.00 91.56 91 GLN A C 1
ATOM 736 O O . GLN A 1 91 ? -13.069 11.718 8.062 1.00 91.56 91 GLN A O 1
ATOM 741 N N . LYS A 1 92 ? -13.199 13.562 6.763 1.00 87.06 92 LYS A N 1
ATOM 742 C CA . LYS A 1 92 ? -14.474 14.037 7.315 1.00 87.06 92 LYS A CA 1
ATOM 743 C C . LYS A 1 92 ? -15.628 13.152 6.814 1.00 87.06 92 LYS A C 1
ATOM 745 O O . LYS A 1 92 ? -15.538 12.594 5.721 1.00 87.06 92 LYS A O 1
ATOM 750 N N . PRO A 1 93 ? -16.717 13.004 7.587 1.00 79.75 93 PRO A N 1
ATOM 751 C CA . PRO A 1 93 ? -17.923 12.354 7.097 1.00 79.75 93 PRO A CA 1
ATOM 752 C C . PRO A 1 93 ? -18.424 13.111 5.869 1.00 79.75 93 PRO A C 1
ATOM 754 O O . PRO A 1 93 ? -18.532 14.338 5.919 1.00 79.75 93 PRO A O 1
ATOM 757 N N . LEU A 1 94 ? -18.734 12.387 4.792 1.00 76.69 94 LEU A N 1
ATOM 758 C CA . LEU A 1 94 ? -19.395 12.997 3.644 1.00 76.69 94 LEU A CA 1
ATOM 759 C C . LEU A 1 94 ? -20.705 13.641 4.123 1.00 76.69 94 LEU A C 1
ATOM 761 O O . LEU A 1 94 ? -21.426 13.019 4.919 1.00 76.69 94 LEU A O 1
ATOM 765 N N . PRO A 1 95 ? -21.018 14.875 3.690 1.00 74.19 95 PRO A N 1
ATOM 766 C CA . PRO A 1 95 ? -22.299 15.481 4.000 1.00 74.19 95 PRO A CA 1
ATOM 767 C C . PRO A 1 95 ? -23.406 14.541 3.526 1.00 74.19 95 PRO A C 1
ATOM 769 O O . PRO A 1 95 ? -23.338 13.956 2.445 1.00 74.19 95 PRO A O 1
ATOM 772 N N . ARG A 1 96 ? -24.413 14.342 4.376 1.00 67.94 96 ARG A N 1
ATOM 773 C CA . ARG A 1 96 ? -25.527 13.445 4.079 1.00 67.94 96 ARG A CA 1
ATOM 774 C C . ARG A 1 96 ? -26.310 14.054 2.915 1.00 67.94 96 ARG A C 1
ATOM 776 O O . ARG A 1 96 ? -27.081 14.985 3.126 1.00 67.94 96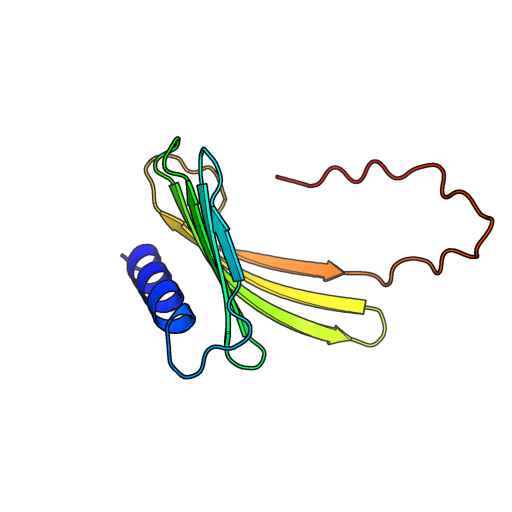 ARG A O 1
ATOM 783 N N . VAL A 1 97 ? -26.080 13.560 1.699 1.00 66.31 97 VAL A N 1
ATOM 784 C CA . VAL A 1 97 ? -26.820 14.003 0.514 1.00 66.31 97 VAL A CA 1
ATOM 785 C C . VAL A 1 97 ? -28.269 13.570 0.699 1.00 66.31 97 VAL A C 1
ATOM 787 O O . VAL A 1 97 ? -28.568 12.378 0.785 1.00 66.31 97 VAL A O 1
ATOM 790 N N . GLN A 1 98 ? -29.171 14.541 0.828 1.00 65.62 98 GLN A N 1
ATOM 791 C CA . GLN A 1 98 ? -30.600 14.265 0.794 1.00 65.62 98 GLN A CA 1
ATOM 792 C C . GLN A 1 98 ? -30.984 13.976 -0.664 1.00 65.62 98 GLN A C 1
ATOM 794 O O . GLN A 1 98 ? -30.611 14.760 -1.543 1.00 65.62 98 GLN A O 1
ATOM 799 N N . PRO A 1 99 ? -31.702 12.876 -0.958 1.00 57.38 99 PRO A N 1
ATOM 800 C CA . PRO A 1 99 ? -32.191 12.611 -2.307 1.00 57.38 99 PRO A CA 1
ATOM 801 C C . PRO A 1 99 ? -32.977 13.827 -2.823 1.00 57.38 99 PRO A C 1
ATOM 803 O O . PRO A 1 99 ? -33.959 14.228 -2.204 1.00 57.38 99 PRO A O 1
ATOM 806 N N . GLY A 1 100 ? -32.517 14.436 -3.920 1.00 64.12 100 GLY A N 1
ATOM 807 C CA . GLY A 1 100 ? -33.125 15.634 -4.518 1.00 64.12 100 GLY A CA 1
ATOM 808 C C . GLY A 1 100 ? -32.329 16.936 -4.362 1.00 64.12 100 GLY A C 1
ATOM 809 O O . GLY A 1 100 ? -32.660 17.915 -5.024 1.00 64.12 100 GLY A O 1
ATOM 810 N N . GLN A 1 101 ? -31.255 16.964 -3.564 1.00 55.81 101 GLN A N 1
ATOM 811 C CA . GLN A 1 101 ? -30.286 18.064 -3.589 1.00 55.81 101 GLN A CA 1
ATOM 812 C C . GLN A 1 101 ? -29.113 17.694 -4.498 1.00 55.81 101 GLN A C 1
ATOM 814 O O . GLN A 1 101 ? -28.241 16.914 -4.120 1.00 55.81 101 GLN A O 1
ATOM 819 N N . ALA A 1 102 ? -29.090 18.253 -5.709 1.00 52.69 102 ALA A N 1
ATOM 820 C CA . ALA A 1 102 ? -27.890 18.251 -6.533 1.00 52.69 102 ALA A CA 1
ATOM 821 C C . ALA A 1 102 ? -26.789 19.013 -5.779 1.00 52.69 102 ALA A C 1
ATOM 823 O O . ALA A 1 102 ? -26.907 20.216 -5.545 1.00 52.69 102 ALA A O 1
ATOM 824 N N . VAL A 1 103 ? -25.732 18.310 -5.373 1.00 55.75 103 VAL A N 1
ATOM 825 C CA . VAL A 1 103 ? -24.504 18.946 -4.893 1.00 55.75 103 VAL A CA 1
ATOM 826 C C . VAL A 1 103 ? -23.793 19.486 -6.132 1.00 55.75 103 VAL A C 1
ATOM 828 O O . VAL A 1 103 ? -23.061 18.772 -6.809 1.00 55.75 103 VAL A O 1
ATOM 831 N N . LEU A 1 104 ? -24.088 20.737 -6.478 1.00 52.19 104 LEU A N 1
ATOM 832 C CA . LEU A 1 104 ? -23.287 21.506 -7.421 1.00 52.19 104 LEU A CA 1
ATOM 833 C C . LEU A 1 104 ? -21.964 21.848 -6.729 1.00 52.19 104 LEU A C 1
ATOM 835 O O . LEU A 1 104 ? -21.935 22.688 -5.833 1.00 52.19 104 LEU A O 1
ATOM 839 N N . GLY A 1 105 ? -20.891 21.192 -7.166 1.00 51.12 105 GLY A N 1
ATOM 840 C CA . GLY A 1 105 ? -19.521 21.619 -6.912 1.00 51.12 105 GLY A CA 1
ATOM 841 C C . GLY A 1 105 ? -18.859 21.012 -5.678 1.00 51.12 105 GLY A C 1
ATOM 842 O O . GLY A 1 105 ? -19.028 21.479 -4.556 1.00 51.12 105 GLY A O 1
ATOM 843 N N . SER A 1 106 ? -17.969 20.065 -5.935 1.00 43.09 106 SER A N 1
ATOM 844 C CA . SER A 1 106 ? -16.582 20.227 -5.512 1.00 43.09 106 SER A CA 1
ATOM 845 C C . SER A 1 106 ? -15.724 19.503 -6.536 1.00 43.09 106 SER A C 1
ATOM 847 O O . SER A 1 106 ? -15.730 18.273 -6.580 1.00 43.09 106 SER A O 1
ATOM 849 N N . ASP A 1 107 ? -15.033 20.275 -7.371 1.00 47.06 107 ASP A N 1
ATOM 850 C CA . ASP A 1 107 ? -13.800 19.846 -8.023 1.00 47.06 107 ASP A CA 1
ATOM 851 C C . ASP A 1 107 ? -12.810 19.465 -6.909 1.00 47.06 107 ASP A C 1
ATOM 853 O O . ASP A 1 107 ? -11.974 20.263 -6.491 1.00 47.06 107 ASP A O 1
ATOM 857 N N . GLU A 1 108 ? -12.966 18.273 -6.327 1.00 42.00 108 GLU A N 1
ATOM 858 C CA . GLU A 1 108 ? -11.889 17.664 -5.562 1.00 42.00 108 GLU A CA 1
ATOM 859 C C . GLU A 1 108 ? -10.846 17.241 -6.597 1.00 42.00 108 GLU A C 1
ATOM 861 O O . GLU A 1 108 ? -10.905 16.151 -7.166 1.00 42.00 108 GLU A O 1
ATOM 866 N N . GLU A 1 109 ? -9.912 18.156 -6.875 1.00 40.72 109 GLU A N 1
ATOM 867 C CA . GLU A 1 109 ? -8.572 17.787 -7.312 1.00 40.72 109 GLU A CA 1
ATOM 868 C C . GLU A 1 109 ? -8.068 16.733 -6.327 1.00 40.72 109 GLU A C 1
ATOM 870 O O . GLU A 1 109 ? -7.714 17.022 -5.182 1.00 40.72 109 GLU A O 1
ATOM 875 N N . PHE A 1 110 ? -8.090 15.479 -6.769 1.00 36.03 110 PHE A N 1
ATOM 876 C CA . PHE A 1 110 ? -7.259 14.451 -6.179 1.00 36.03 110 PHE A CA 1
ATOM 877 C C . PHE A 1 110 ? -5.815 14.936 -6.331 1.00 36.03 110 PHE A C 1
ATOM 879 O O . PHE A 1 110 ? -5.389 15.160 -7.466 1.00 36.03 110 PHE A O 1
ATOM 886 N N . PRO A 1 111 ? -5.052 15.132 -5.241 1.00 40.19 111 PRO A N 1
ATOM 887 C CA . PRO A 1 111 ? -3.620 15.265 -5.391 1.00 40.19 111 PRO A CA 1
ATOM 888 C C . PRO A 1 111 ? -3.136 13.880 -5.821 1.00 40.19 111 PRO A C 1
ATOM 890 O O . PRO A 1 111 ? -3.178 12.930 -5.034 1.00 40.19 111 PRO A O 1
ATOM 893 N N . PHE A 1 112 ? -2.819 13.760 -7.107 1.00 42.88 112 PHE A N 1
ATOM 894 C CA . PHE A 1 112 ? -2.025 12.661 -7.639 1.00 42.88 112 PHE A CA 1
ATOM 895 C C . PHE A 1 112 ? -0.671 12.636 -6.919 1.00 42.88 112 PHE A C 1
ATOM 897 O O . PHE A 1 112 ? -0.117 13.740 -6.694 1.00 42.88 112 PHE A O 1
#

Foldseek 3Di:
DVLVVVLVVLVVVLVDPQWDDWDWDDDPFKTKIWTDRDQWIWIWMQGPVQRKIKIKIWGWDDDPFAIKIKIFMGMDHPDCPDDGGIDIDGDGPDPDDDPPDDPDDDPPPDPD

pLDDT: mean 86.04, std 16.05, range [36.03, 98.0]